Protein AF-A0A2P5ECC1-F1 (afdb_monomer)

Foldseek 3Di:
DDDDDDPPPDVVQVVVLVVDDPVVSVVCVVVVHGGDPDPPVDDDPDDCVVVVLQVVLVPDPVSVVVLVCVVVVPDDQWDADPVRFIDRVNHGD

pLDDT: mean 77.12, std 17.7, range [31.88, 94.12]

Sequence (93 aa):
MHVRISDTTSSGSLAALHELEKPLREDLCRSGIELITGKLSVMTLQSTLLDRIKQGQKDDTELIGYKELVESGKKSNFTISAEGLIRFQGRLC

Mean predicted aligned error: 15.37 Å

Radius of gyration: 24.14 Å; Cα contacts (8 Å, |Δi|>4): 60; chains: 1; bounding box: 48×30×59 Å

Solvent-accessible surface area (backbone atoms only — not comparable to full-atom values): 6093 Å² total; per-residue (Å²): 133,84,84,78,79,73,89,76,76,54,79,65,43,62,53,58,53,69,73,44,58,69,70,60,43,53,52,35,60,74,68,71,57,81,77,81,80,72,88,78,86,76,82,82,81,79,76,58,60,66,60,50,39,63,57,51,49,75,78,33,67,67,58,48,53,51,48,54,42,45,73,70,66,48,92,63,67,54,47,71,46,98,86,70,46,58,19,53,80,83,39,82,92

Organism: Trema orientale (NCBI:txid63057)

Secondary structure (DSSP, 8-state):
------S---HHHHHHHHHS-HHHHHHHHHTT-----S----------HHHHHHHHTTT-HHHHHHHHHHHTT---SEEE-TTS-EEETTEE-

Structure (mmCIF, N/CA/C/O backbone):
data_AF-A0A2P5ECC1-F1
#
_entry.id   AF-A0A2P5ECC1-F1
#
loop_
_atom_site.group_PDB
_atom_site.id
_atom_site.type_symbol
_atom_site.label_atom_id
_atom_site.label_alt_id
_atom_site.label_comp_id
_atom_site.label_asym_id
_atom_site.label_entity_id
_atom_site.label_seq_id
_atom_site.pdbx_PDB_ins_code
_atom_site.Cartn_x
_atom_site.Cartn_y
_atom_site.Cartn_z
_atom_site.occupancy
_atom_site.B_iso_or_equiv
_atom_site.auth_seq_id
_atom_site.auth_comp_id
_atom_site.auth_asym_id
_atom_site.auth_atom_id
_atom_site.pdbx_PDB_model_num
ATOM 1 N N . MET A 1 1 ? 24.345 -21.127 -21.031 1.00 37.47 1 MET A N 1
ATOM 2 C CA . MET A 1 1 ? 23.101 -20.333 -21.104 1.00 37.47 1 MET A CA 1
ATOM 3 C C . MET A 1 1 ? 23.141 -19.577 -22.422 1.00 37.47 1 MET A C 1
ATOM 5 O O . MET A 1 1 ? 23.961 -18.684 -22.573 1.00 37.47 1 MET A O 1
ATOM 9 N N . HIS A 1 2 ? 22.394 -20.050 -23.421 1.00 31.88 2 HIS A N 1
ATOM 10 C CA . HIS A 1 2 ? 22.366 -19.437 -24.750 1.00 31.88 2 HIS A CA 1
ATOM 11 C C . HIS A 1 2 ? 21.587 -18.125 -24.682 1.00 31.88 2 HIS A C 1
ATOM 13 O O . HIS A 1 2 ? 20.415 -18.125 -24.310 1.00 31.88 2 HIS A O 1
ATOM 19 N N . VAL A 1 3 ? 22.239 -17.026 -25.048 1.00 36.41 3 VAL A N 1
ATOM 20 C CA . VAL A 1 3 ? 21.569 -15.753 -25.301 1.00 36.41 3 VAL A CA 1
ATOM 21 C C . VAL A 1 3 ? 20.805 -15.911 -26.613 1.00 36.41 3 VAL A C 1
ATOM 23 O O . VAL A 1 3 ? 21.410 -16.109 -27.665 1.00 36.41 3 VAL A O 1
ATOM 26 N N . ARG A 1 4 ? 19.473 -15.889 -26.543 1.00 33.06 4 ARG A N 1
ATOM 27 C CA . ARG A 1 4 ? 18.623 -15.710 -27.721 1.00 33.06 4 ARG A CA 1
ATOM 28 C C . ARG A 1 4 ? 18.495 -14.214 -27.957 1.00 33.06 4 ARG A C 1
ATOM 30 O O . ARG A 1 4 ? 17.888 -13.517 -27.152 1.00 33.06 4 ARG A O 1
ATOM 37 N N . ILE A 1 5 ? 19.096 -13.750 -29.043 1.00 42.66 5 ILE A N 1
ATOM 38 C CA . ILE A 1 5 ? 18.790 -12.451 -29.628 1.00 42.66 5 ILE A CA 1
ATOM 39 C C . ILE A 1 5 ? 17.508 -12.682 -30.424 1.00 42.66 5 ILE A C 1
ATOM 41 O O . ILE A 1 5 ? 17.498 -13.470 -31.367 1.00 42.66 5 ILE A O 1
ATOM 45 N N . SER A 1 6 ? 16.404 -12.096 -29.975 1.00 37.78 6 SER A N 1
ATOM 46 C CA . SER A 1 6 ? 15.172 -12.067 -30.757 1.00 37.78 6 SER A CA 1
ATOM 47 C C . SER A 1 6 ? 15.420 -11.138 -31.943 1.00 37.78 6 SER A C 1
ATOM 49 O O . SER A 1 6 ? 15.715 -9.961 -31.744 1.00 37.78 6 SER A O 1
ATOM 51 N N . ASP A 1 7 ? 15.351 -11.673 -33.161 1.00 38.16 7 ASP A N 1
ATOM 52 C CA . ASP A 1 7 ? 15.569 -10.955 -34.421 1.00 38.16 7 ASP A CA 1
ATOM 53 C C . ASP A 1 7 ? 14.460 -9.926 -34.708 1.00 38.16 7 ASP A C 1
ATOM 55 O O . ASP A 1 7 ? 13.660 -10.052 -35.632 1.00 38.16 7 ASP A O 1
ATOM 59 N N . THR A 1 8 ? 14.440 -8.852 -33.928 1.00 41.09 8 THR A N 1
ATOM 60 C CA . THR A 1 8 ? 14.010 -7.532 -34.401 1.00 41.09 8 THR A CA 1
ATOM 61 C C . THR A 1 8 ? 15.176 -6.559 -34.248 1.00 41.09 8 THR A C 1
ATOM 63 O O . THR A 1 8 ? 15.033 -5.435 -33.772 1.00 41.09 8 THR A O 1
ATOM 66 N N . THR A 1 9 ? 16.375 -7.016 -34.603 1.00 44.97 9 THR A N 1
ATOM 67 C CA . THR A 1 9 ? 17.616 -6.244 -34.639 1.00 44.97 9 THR A CA 1
ATOM 68 C C . THR A 1 9 ? 17.549 -5.243 -35.788 1.00 44.97 9 THR A C 1
ATOM 70 O O . THR A 1 9 ? 18.088 -5.445 -36.873 1.00 44.97 9 THR A O 1
ATOM 73 N N . SER A 1 10 ? 16.880 -4.113 -35.556 1.00 47.41 10 SER A N 1
ATOM 74 C CA . SER A 1 10 ? 17.139 -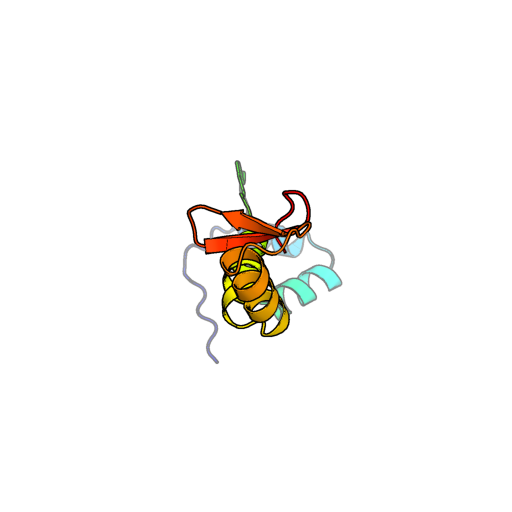2.936 -36.377 1.00 47.41 10 SER A CA 1
ATOM 75 C C . SER A 1 10 ? 18.571 -2.487 -36.074 1.00 47.41 10 SER A C 1
ATOM 77 O O . SER A 1 10 ? 18.941 -2.286 -34.914 1.00 47.41 10 SER A O 1
ATOM 79 N N . SER A 1 11 ? 19.383 -2.329 -37.115 1.00 52.47 11 SER A N 1
ATOM 80 C CA . SER A 1 11 ? 20.780 -1.878 -37.053 1.00 52.47 11 SER A CA 1
ATOM 81 C C . SER A 1 11 ? 21.011 -0.606 -36.208 1.00 52.47 11 SER A C 1
ATOM 83 O O . SER A 1 11 ? 22.152 -0.323 -35.847 1.00 52.47 11 SER A O 1
ATOM 85 N N . GLY A 1 12 ? 19.962 0.160 -35.882 1.00 53.38 12 GLY A N 1
ATOM 86 C CA . GLY A 1 12 ? 20.034 1.365 -35.052 1.00 53.38 12 GLY A CA 1
ATOM 87 C C . GLY A 1 12 ? 20.211 1.116 -33.548 1.00 53.38 12 GLY A C 1
ATOM 88 O O . GLY A 1 12 ? 20.843 1.930 -32.880 1.00 53.38 12 GLY A O 1
ATOM 89 N N . SER A 1 13 ? 19.728 -0.005 -33.000 1.00 58.66 13 SER A N 1
ATOM 90 C CA . SER A 1 13 ? 19.798 -0.258 -31.546 1.00 58.66 13 SER A CA 1
ATOM 91 C C . SER A 1 13 ? 21.205 -0.635 -31.076 1.00 58.66 13 SER A C 1
ATOM 93 O O . SER A 1 13 ? 21.623 -0.261 -29.982 1.00 58.66 13 SER A O 1
ATOM 95 N N . LEU A 1 14 ? 21.975 -1.309 -31.937 1.00 59.06 14 LEU A N 1
ATOM 96 C CA . LEU A 1 14 ? 23.379 -1.629 -31.678 1.00 59.06 14 LEU A CA 1
ATOM 97 C C . LEU A 1 14 ? 24.263 -0.370 -31.735 1.00 59.06 14 LEU A C 1
ATOM 99 O O . LEU A 1 14 ? 25.149 -0.207 -30.901 1.00 59.06 14 LEU A O 1
ATOM 103 N N . ALA A 1 15 ? 23.996 0.540 -32.679 1.00 62.25 15 ALA A N 1
ATOM 104 C CA . ALA A 1 15 ? 24.741 1.791 -32.823 1.00 62.25 15 ALA A CA 1
ATOM 105 C C . ALA A 1 15 ? 24.628 2.676 -31.568 1.00 62.25 15 ALA A C 1
ATOM 107 O O . ALA A 1 15 ? 25.644 3.118 -31.039 1.00 62.25 15 ALA A O 1
ATOM 108 N N . ALA A 1 16 ? 23.421 2.831 -31.016 1.00 65.81 16 ALA A N 1
ATOM 109 C CA . ALA A 1 16 ? 23.199 3.624 -29.805 1.00 65.81 16 ALA A CA 1
ATOM 110 C C . ALA A 1 16 ? 23.891 3.046 -28.554 1.00 65.81 16 ALA A C 1
ATOM 112 O O . ALA A 1 16 ? 24.361 3.796 -27.703 1.00 65.81 16 ALA A O 1
ATOM 113 N N . LEU A 1 17 ? 24.014 1.717 -28.439 1.00 66.75 17 LEU A N 1
ATOM 114 C CA . LEU A 1 17 ? 24.778 1.089 -27.350 1.00 66.75 17 LEU A CA 1
ATOM 115 C C . LEU A 1 17 ? 26.282 1.386 -27.441 1.00 66.75 17 LEU A C 1
ATOM 117 O O . LEU A 1 17 ? 26.964 1.471 -26.416 1.00 66.75 17 LEU A O 1
ATOM 121 N N . HIS A 1 18 ? 26.815 1.532 -28.656 1.00 71.19 18 HIS A N 1
ATOM 122 C CA . HIS A 1 18 ? 28.222 1.864 -28.875 1.00 71.19 18 HIS A CA 1
ATOM 123 C C . HIS A 1 18 ? 28.553 3.331 -28.566 1.00 71.19 18 HIS A C 1
ATOM 125 O O . HIS A 1 18 ? 29.706 3.613 -28.243 1.00 71.19 18 HIS A O 1
ATOM 131 N N . GLU A 1 19 ? 27.561 4.224 -28.596 1.00 78.31 19 GLU A N 1
ATOM 132 C CA . GLU A 1 19 ? 27.693 5.644 -28.231 1.00 78.31 19 GLU A CA 1
ATOM 133 C C . GLU A 1 19 ? 27.749 5.881 -26.711 1.00 78.31 19 GLU A C 1
ATOM 135 O O . GLU A 1 19 ? 28.203 6.934 -26.266 1.00 78.31 19 GLU A O 1
ATOM 140 N N . LEU A 1 20 ? 27.331 4.904 -25.897 1.00 78.94 20 LEU A N 1
ATOM 141 C CA . LEU A 1 20 ? 27.433 4.984 -24.440 1.00 78.94 20 LEU A CA 1
ATOM 142 C C . LEU A 1 20 ? 28.880 4.815 -23.962 1.00 78.94 20 LEU A C 1
ATOM 144 O O . LEU A 1 20 ? 29.666 4.033 -24.513 1.00 78.94 20 LEU A O 1
ATOM 148 N N . GLU A 1 21 ? 29.209 5.485 -22.856 1.00 85.00 21 GLU A N 1
ATOM 149 C CA . GLU A 1 21 ? 30.479 5.270 -22.172 1.00 85.00 21 GLU A CA 1
ATOM 150 C C . GLU A 1 21 ? 30.637 3.801 -21.759 1.00 85.00 21 GLU A C 1
ATOM 152 O O . GLU A 1 21 ? 29.690 3.130 -21.334 1.00 85.00 21 GLU A O 1
ATOM 157 N N . LYS A 1 22 ? 31.868 3.291 -21.881 1.00 83.62 22 LYS A N 1
ATOM 158 C CA . LYS A 1 22 ? 32.188 1.876 -21.659 1.00 83.62 22 LYS A CA 1
ATOM 159 C C . LYS A 1 22 ? 31.673 1.324 -20.314 1.00 83.62 22 LYS A C 1
ATOM 161 O O . LYS A 1 22 ? 31.092 0.241 -20.361 1.00 83.62 22 LYS A O 1
ATOM 166 N N . PRO A 1 23 ? 31.813 2.024 -19.167 1.00 88.31 23 PRO A N 1
ATOM 167 C CA . PRO A 1 23 ? 31.320 1.511 -17.886 1.00 88.31 23 PRO A CA 1
ATOM 168 C C . PRO A 1 23 ? 29.802 1.299 -17.887 1.00 88.31 23 PRO A C 1
ATOM 170 O O . PRO A 1 23 ? 29.317 0.233 -17.522 1.00 88.31 23 PRO A O 1
ATOM 173 N N . LEU A 1 24 ? 29.052 2.273 -18.403 1.00 83.12 24 LEU A N 1
ATOM 174 C CA . LEU A 1 24 ? 27.595 2.211 -18.455 1.00 83.12 24 LEU A CA 1
ATOM 175 C C . LEU A 1 24 ? 27.102 1.082 -19.372 1.00 83.12 24 LEU A C 1
ATOM 177 O O . LEU A 1 24 ? 26.165 0.365 -19.027 1.00 83.12 24 LEU A O 1
ATOM 181 N N . ARG A 1 25 ? 27.757 0.880 -20.522 1.00 82.88 25 ARG A N 1
ATOM 182 C CA . ARG A 1 25 ? 27.447 -0.238 -21.427 1.00 82.88 25 ARG A CA 1
ATOM 183 C C . ARG A 1 25 ? 27.640 -1.594 -20.740 1.00 82.88 25 ARG A C 1
ATOM 185 O O . ARG A 1 25 ? 26.799 -2.477 -20.890 1.00 82.88 25 ARG A O 1
ATOM 192 N N . GLU A 1 26 ? 28.733 -1.766 -20.000 1.00 85.81 26 GLU A N 1
ATOM 193 C CA . GLU A 1 26 ? 29.027 -3.013 -19.283 1.00 85.81 26 GLU A CA 1
ATOM 194 C C . GLU A 1 26 ? 27.994 -3.299 -18.184 1.00 85.81 26 GLU A C 1
ATOM 196 O O . GLU A 1 26 ? 27.554 -4.442 -18.039 1.00 85.81 26 GLU A O 1
ATOM 201 N N . ASP A 1 27 ? 27.553 -2.269 -17.463 1.00 86.00 27 ASP A N 1
ATOM 202 C CA . ASP A 1 27 ? 26.549 -2.397 -16.404 1.00 86.00 27 ASP A CA 1
ATOM 203 C C . ASP A 1 27 ? 25.154 -2.736 -16.942 1.00 86.00 27 ASP A C 1
ATOM 205 O O . ASP A 1 27 ? 24.461 -3.595 -16.382 1.00 86.00 27 ASP A O 1
ATOM 209 N N . LEU A 1 28 ? 24.756 -2.129 -18.064 1.00 81.81 28 LEU A N 1
ATOM 210 C CA . LEU A 1 28 ? 23.497 -2.445 -18.745 1.00 81.81 28 LEU A CA 1
ATOM 211 C C . LEU A 1 28 ? 23.482 -3.896 -19.247 1.00 81.81 28 LEU A C 1
ATOM 213 O O . LEU A 1 28 ? 22.520 -4.624 -18.990 1.00 81.81 28 LEU A O 1
ATOM 217 N N . CYS A 1 29 ? 24.573 -4.346 -19.882 1.00 79.38 29 CYS A N 1
ATOM 218 C CA . CYS A 1 29 ? 24.720 -5.733 -20.330 1.00 79.38 29 CYS A CA 1
ATOM 219 C C . CYS A 1 29 ? 24.684 -6.723 -19.160 1.00 79.38 29 CYS A C 1
ATOM 221 O O . CYS A 1 29 ? 24.010 -7.750 -19.244 1.00 79.38 29 CYS A O 1
ATOM 223 N N . ARG A 1 30 ? 25.379 -6.417 -18.056 1.00 85.75 30 ARG A N 1
ATOM 224 C CA . ARG A 1 30 ? 25.398 -7.261 -16.850 1.00 85.75 30 ARG A CA 1
ATOM 225 C C . ARG A 1 30 ? 24.012 -7.405 -16.224 1.00 85.75 30 ARG A C 1
ATOM 227 O O . ARG A 1 30 ? 23.686 -8.467 -15.705 1.00 85.75 30 ARG A O 1
ATOM 234 N N . SER A 1 31 ? 23.212 -6.347 -16.287 1.00 83.62 31 SER A N 1
ATOM 235 C CA . SER A 1 31 ? 21.873 -6.293 -15.695 1.00 83.62 31 SER A CA 1
ATOM 236 C C . SER A 1 31 ? 20.781 -6.864 -16.607 1.00 83.62 31 SER A C 1
ATOM 238 O O . SER A 1 31 ? 19.625 -6.928 -16.197 1.00 83.62 31 SER A O 1
ATOM 240 N N . GLY A 1 32 ? 21.123 -7.271 -17.838 1.00 78.06 32 GLY A N 1
ATOM 241 C CA . GLY A 1 32 ? 20.154 -7.766 -18.820 1.00 78.06 32 GLY A CA 1
ATOM 242 C C . GLY A 1 32 ? 19.147 -6.702 -19.270 1.00 78.06 32 GLY A C 1
ATOM 243 O O . GLY A 1 32 ? 18.033 -7.046 -19.656 1.00 78.06 32 GLY A O 1
ATOM 244 N N . ILE A 1 33 ? 19.515 -5.420 -19.183 1.00 78.81 33 ILE A N 1
ATOM 245 C CA . ILE A 1 33 ? 18.651 -4.295 -19.553 1.00 78.81 33 ILE A CA 1
ATOM 246 C C . ILE A 1 33 ? 18.729 -4.089 -21.069 1.00 78.81 33 ILE A C 1
ATOM 248 O O . ILE A 1 33 ? 19.813 -3.908 -21.623 1.00 78.81 33 ILE A O 1
ATOM 252 N N . GLU A 1 34 ? 17.578 -4.097 -21.739 1.00 73.94 34 GLU A N 1
ATOM 253 C CA . GLU A 1 34 ? 17.468 -3.889 -23.185 1.00 73.94 34 GLU A CA 1
ATOM 254 C C . GLU A 1 34 ? 17.331 -2.395 -23.525 1.00 73.94 34 GLU A C 1
ATOM 256 O O . GLU A 1 34 ? 16.531 -1.675 -22.923 1.00 73.94 34 GLU A O 1
ATOM 261 N N . LEU A 1 35 ? 18.112 -1.917 -24.500 1.00 69.12 35 LEU A N 1
ATOM 262 C CA . LEU A 1 35 ? 18.045 -0.533 -24.968 1.00 69.12 35 LEU A CA 1
ATOM 263 C C . LEU A 1 35 ? 17.026 -0.402 -26.105 1.00 69.12 35 LEU A C 1
ATOM 265 O O . LEU A 1 35 ? 17.272 -0.833 -27.230 1.00 69.12 35 LEU A O 1
ATOM 269 N N . ILE A 1 36 ? 15.908 0.266 -25.828 1.00 71.31 36 ILE A N 1
ATOM 270 C CA . ILE A 1 36 ? 14.879 0.559 -26.828 1.00 71.31 36 ILE A CA 1
ATOM 271 C C . ILE A 1 36 ? 15.185 1.915 -27.478 1.00 71.31 36 ILE A C 1
ATOM 273 O O . ILE A 1 36 ? 14.989 2.969 -26.874 1.00 71.31 36 ILE A O 1
ATOM 277 N N . THR A 1 37 ? 15.659 1.903 -28.725 1.00 66.25 37 THR A N 1
ATOM 278 C CA . THR A 1 37 ? 15.923 3.123 -29.506 1.00 66.25 37 THR A CA 1
ATOM 279 C C . THR A 1 37 ? 1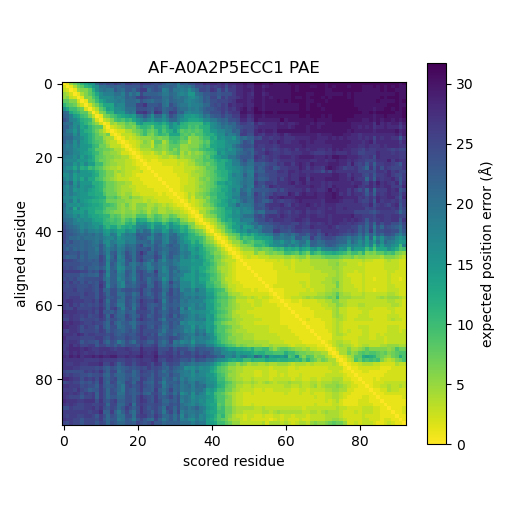4.664 3.582 -30.248 1.00 66.25 37 THR A C 1
ATOM 281 O O . THR A 1 37 ? 14.243 2.938 -31.207 1.00 66.25 37 THR A O 1
ATOM 284 N N . GLY A 1 38 ? 14.058 4.693 -29.819 1.00 66.50 38 GLY A N 1
ATOM 285 C CA . GLY A 1 38 ? 12.847 5.270 -30.419 1.00 66.50 38 GLY A CA 1
ATOM 286 C C . GLY A 1 38 ? 12.216 6.363 -29.545 1.00 66.50 38 GLY A C 1
ATOM 287 O O . GLY A 1 38 ? 12.719 6.674 -28.467 1.00 66.50 38 GLY A O 1
ATOM 288 N N . LYS A 1 39 ? 11.099 6.963 -29.987 1.00 59.19 39 LYS A N 1
ATOM 289 C CA . LYS A 1 39 ? 10.313 7.876 -29.135 1.00 59.19 39 LYS A CA 1
ATOM 290 C C . LYS A 1 39 ? 9.502 7.060 -28.128 1.00 59.19 39 LYS A C 1
ATOM 292 O O . LYS A 1 39 ? 8.440 6.539 -28.457 1.00 59.19 39 LYS A O 1
ATOM 297 N N . LEU A 1 40 ? 9.993 6.980 -26.895 1.00 59.97 40 LEU A N 1
ATOM 298 C CA . LEU A 1 40 ? 9.240 6.461 -25.758 1.00 59.97 40 LEU A CA 1
ATOM 299 C C . LEU A 1 40 ? 8.218 7.527 -25.330 1.00 59.97 40 LEU A C 1
ATOM 301 O O . LEU A 1 40 ? 8.493 8.356 -24.468 1.00 59.97 40 LEU A O 1
ATOM 305 N N . SER A 1 41 ? 7.065 7.587 -26.004 1.00 61.09 41 SER A N 1
ATOM 306 C CA . SER A 1 41 ? 6.110 8.685 -25.794 1.00 61.09 41 SER A CA 1
ATOM 307 C C . SER A 1 41 ? 5.490 8.695 -24.396 1.00 61.09 41 SER A C 1
ATOM 309 O O . SER A 1 41 ? 5.188 9.776 -23.904 1.00 61.09 41 SER A O 1
ATOM 311 N N . VAL A 1 42 ? 5.341 7.538 -23.741 1.00 59.72 42 VAL A N 1
ATOM 312 C CA . VAL A 1 42 ? 4.910 7.424 -22.340 1.00 59.72 42 VAL A CA 1
ATOM 313 C C . VAL A 1 42 ? 5.431 6.104 -21.764 1.00 59.72 42 VAL A C 1
ATOM 315 O O . VAL A 1 42 ? 5.069 5.037 -22.249 1.00 59.72 42 VAL A O 1
ATOM 318 N N . MET A 1 43 ? 6.239 6.164 -20.705 1.00 55.56 43 MET A N 1
ATOM 319 C CA . MET A 1 43 ? 6.511 5.016 -19.835 1.00 55.56 43 MET A CA 1
ATOM 320 C C . MET A 1 43 ? 5.903 5.313 -18.468 1.00 55.56 43 MET A C 1
ATOM 322 O O . MET A 1 43 ? 6.450 6.093 -17.692 1.00 55.56 43 MET A O 1
ATOM 326 N N . THR A 1 44 ? 4.741 4.731 -18.180 1.00 57.50 44 THR A N 1
ATOM 327 C CA . THR A 1 44 ? 4.117 4.853 -16.859 1.00 57.50 44 THR A CA 1
ATOM 328 C C . THR A 1 44 ? 4.573 3.684 -15.999 1.00 57.50 44 THR A C 1
ATOM 330 O O . THR A 1 44 ? 4.048 2.579 -16.105 1.00 57.50 44 TH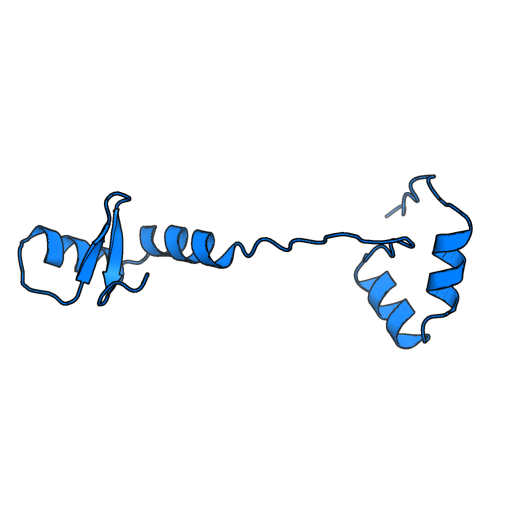R A O 1
ATOM 333 N N . LEU A 1 45 ? 5.553 3.922 -15.129 1.00 59.66 45 LEU A N 1
ATOM 334 C CA . LEU A 1 45 ? 5.849 3.001 -14.037 1.00 59.66 45 LEU A CA 1
ATOM 335 C C . LEU A 1 45 ? 4.718 3.117 -13.010 1.00 59.66 45 LEU A C 1
ATOM 337 O O . LEU A 1 45 ? 4.683 4.056 -12.215 1.00 59.66 45 LEU A O 1
ATOM 341 N N . GLN A 1 46 ? 3.761 2.189 -13.046 1.00 64.00 46 GLN A N 1
ATOM 342 C CA . GLN A 1 46 ?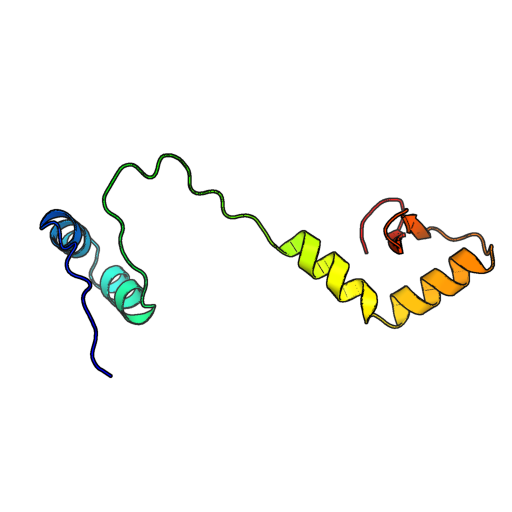 2.772 2.086 -11.978 1.00 64.00 46 GLN A CA 1
ATOM 343 C C . GLN A 1 46 ? 3.466 1.572 -10.718 1.00 64.00 46 GLN A C 1
ATOM 345 O O . GLN A 1 46 ? 3.920 0.431 -10.647 1.00 64.00 46 GLN A O 1
ATOM 350 N N . SER A 1 47 ? 3.575 2.445 -9.719 1.00 78.06 47 SER A N 1
ATOM 351 C CA . SER A 1 47 ? 4.048 2.054 -8.398 1.00 78.06 47 SER A CA 1
ATOM 352 C C . SER A 1 47 ? 3.083 1.040 -7.792 1.00 78.06 47 SER A C 1
ATOM 354 O O . SER A 1 47 ? 1.908 1.337 -7.590 1.00 78.06 47 SER A O 1
ATOM 356 N N . THR A 1 48 ? 3.598 -0.134 -7.438 1.00 86.31 48 THR A N 1
ATOM 357 C CA . THR A 1 48 ? 2.854 -1.148 -6.677 1.00 86.31 48 THR A CA 1
ATOM 358 C C . THR A 1 48 ? 2.908 -0.893 -5.170 1.00 86.31 48 THR A C 1
ATOM 360 O O . THR A 1 48 ? 2.405 -1.697 -4.391 1.00 86.31 48 THR A O 1
ATOM 363 N N . LEU A 1 49 ? 3.521 0.217 -4.727 1.00 86.94 49 LEU A N 1
ATOM 364 C CA . LEU A 1 49 ? 3.712 0.532 -3.308 1.00 86.94 49 LEU A CA 1
ATO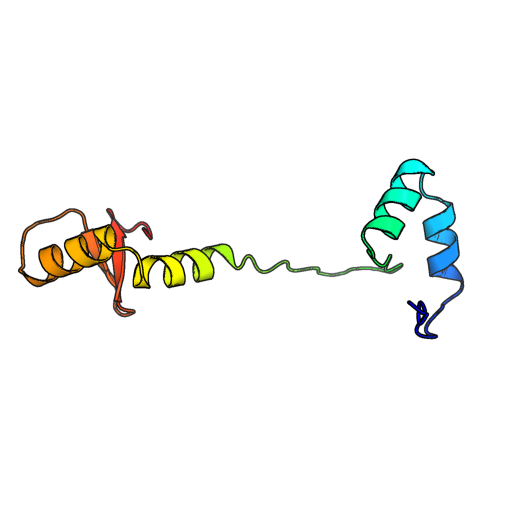M 365 C C . LEU A 1 49 ? 2.387 0.534 -2.546 1.00 86.94 49 LEU A C 1
ATOM 367 O O . LEU A 1 49 ? 2.304 -0.054 -1.473 1.00 86.94 49 LEU A O 1
ATOM 371 N N . LEU A 1 50 ? 1.349 1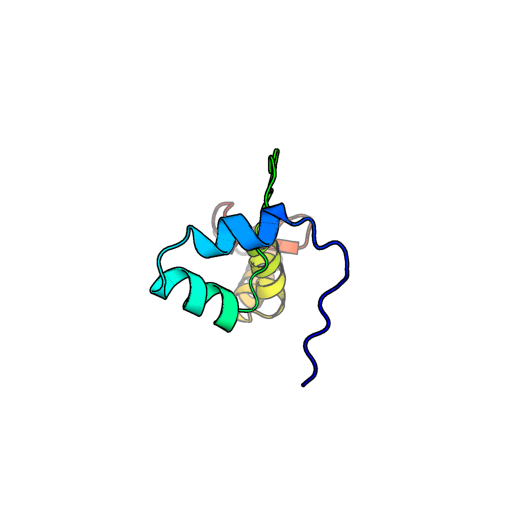.151 -3.115 1.00 88.94 50 LEU A N 1
ATOM 372 C CA . LEU A 1 50 ? 0.046 1.231 -2.463 1.00 88.94 50 LEU A CA 1
ATOM 373 C C . LEU A 1 50 ? -0.560 -0.161 -2.246 1.00 88.94 50 LEU A C 1
ATOM 375 O O . LEU A 1 50 ? -1.053 -0.452 -1.160 1.00 88.94 50 LEU A O 1
ATOM 379 N N . ASP A 1 51 ? -0.490 -1.032 -3.250 1.00 90.19 51 ASP A N 1
ATOM 380 C CA . ASP A 1 51 ? -1.037 -2.387 -3.155 1.00 90.19 51 ASP A CA 1
ATOM 381 C C . ASP A 1 51 ? -0.215 -3.268 -2.217 1.00 90.19 51 ASP A C 1
ATOM 383 O O . ASP A 1 51 ? -0.774 -4.060 -1.462 1.00 90.19 51 ASP A O 1
ATOM 387 N N . ARG A 1 52 ? 1.106 -3.070 -2.185 1.00 92.38 52 ARG A N 1
ATOM 388 C CA . ARG A 1 52 ? 1.996 -3.737 -1.231 1.00 92.38 52 ARG A CA 1
ATOM 389 C C . ARG A 1 52 ? 1.688 -3.344 0.211 1.00 92.38 52 ARG A C 1
ATOM 391 O O . ARG A 1 52 ? 1.645 -4.229 1.057 1.00 92.38 52 ARG A O 1
ATOM 398 N N . ILE A 1 53 ? 1.431 -2.061 0.485 1.00 91.94 53 ILE A N 1
ATOM 399 C CA . ILE A 1 53 ? 1.022 -1.594 1.820 1.00 91.94 53 ILE A CA 1
ATOM 400 C C . ILE A 1 53 ? -0.317 -2.236 2.207 1.00 91.94 53 ILE A C 1
ATOM 402 O O . ILE A 1 53 ? -0.413 -2.871 3.252 1.00 91.94 53 ILE A O 1
ATOM 406 N N . LYS A 1 54 ? -1.330 -2.172 1.327 1.00 92.88 54 LYS A N 1
ATOM 407 C CA . LYS A 1 54 ? -2.645 -2.799 1.568 1.00 92.88 54 LYS A CA 1
ATOM 408 C C . LYS A 1 54 ? -2.544 -4.294 1.861 1.00 92.88 54 LYS A C 1
ATOM 410 O O . LYS A 1 54 ? -3.266 -4.801 2.714 1.00 92.88 54 LYS A O 1
ATOM 415 N N . GLN A 1 55 ? -1.692 -5.003 1.123 1.00 92.62 55 GLN A N 1
ATOM 416 C CA . GLN A 1 55 ? -1.502 -6.434 1.315 1.00 92.62 55 GLN A CA 1
ATOM 417 C C . GLN A 1 55 ? -0.757 -6.722 2.622 1.00 92.62 55 GLN A C 1
ATOM 419 O O . GLN A 1 55 ? -1.159 -7.632 3.337 1.00 92.62 55 GLN A O 1
ATOM 424 N N . GLY A 1 56 ? 0.254 -5.917 2.963 1.00 92.81 56 GLY A N 1
ATOM 425 C CA . GLY A 1 56 ? 1.000 -6.036 4.217 1.00 92.81 56 GLY A CA 1
ATOM 426 C C . GLY A 1 56 ? 0.120 -5.894 5.460 1.00 92.81 56 GLY A C 1
ATOM 427 O O . GLY A 1 56 ? 0.311 -6.636 6.416 1.00 92.81 56 GLY A O 1
ATOM 428 N N . GLN A 1 57 ? -0.913 -5.042 5.419 1.00 94.12 57 GLN A N 1
ATOM 429 C CA . GLN A 1 57 ? -1.845 -4.893 6.544 1.00 94.12 57 GLN A CA 1
ATOM 430 C C . GLN A 1 57 ? -2.593 -6.178 6.931 1.00 94.12 57 GLN A C 1
ATOM 432 O O . GLN A 1 57 ? -3.121 -6.261 8.037 1.00 94.12 57 GLN A O 1
ATOM 437 N N . LYS A 1 58 ? -2.738 -7.145 6.016 1.00 89.38 58 LYS A N 1
ATOM 438 C CA . LYS A 1 58 ? -3.538 -8.355 6.272 1.00 89.38 58 LYS A CA 1
ATOM 439 C C . LYS A 1 58 ? -2.873 -9.295 7.267 1.00 89.38 58 LYS A C 1
ATOM 441 O O . LYS A 1 58 ? -3.581 -9.952 8.020 1.00 89.38 58 LYS A O 1
ATOM 446 N N . ASP A 1 59 ? -1.546 -9.315 7.258 1.00 88.56 59 ASP A N 1
ATOM 447 C CA . ASP A 1 59 ? -0.734 -10.230 8.057 1.00 88.56 59 ASP A CA 1
ATOM 448 C C . ASP A 1 59 ? -0.045 -9.506 9.232 1.00 88.56 59 ASP A C 1
ATOM 450 O O . ASP A 1 59 ? 0.680 -10.123 10.010 1.00 88.56 59 ASP A O 1
ATOM 454 N N . ASP A 1 60 ? -0.270 -8.195 9.375 1.00 93.75 60 ASP A N 1
ATOM 455 C CA . ASP A 1 60 ? 0.283 -7.380 10.453 1.00 93.75 60 ASP A CA 1
ATOM 456 C C . ASP A 1 60 ? -0.535 -7.551 11.742 1.00 93.75 60 ASP A C 1
ATOM 458 O O . ASP A 1 60 ? -1.664 -7.070 11.878 1.00 93.75 60 ASP A O 1
ATOM 462 N N . THR A 1 61 ? 0.061 -8.239 12.714 1.00 92.81 61 THR A N 1
ATOM 463 C CA . THR A 1 61 ? -0.560 -8.545 14.006 1.00 92.81 61 THR A CA 1
ATOM 464 C C . THR A 1 61 ? -0.907 -7.313 14.840 1.00 92.81 61 THR A C 1
ATOM 466 O O . THR A 1 61 ? -1.900 -7.352 15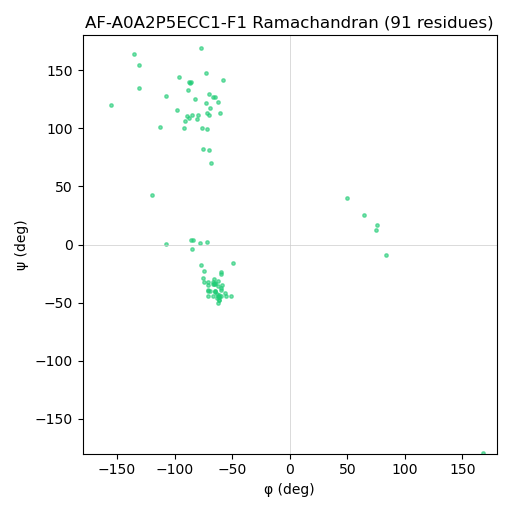.568 1.00 92.81 61 THR A O 1
ATOM 469 N N . GLU A 1 62 ? -0.146 -6.216 14.749 1.00 92.31 62 GLU A N 1
ATOM 470 C CA . GLU A 1 62 ? -0.486 -4.990 15.483 1.00 92.31 62 GLU A CA 1
ATOM 471 C C . GLU A 1 62 ? -1.722 -4.331 14.870 1.00 92.31 62 GLU A C 1
ATOM 473 O O . GLU A 1 62 ? -2.657 -3.952 15.581 1.00 92.31 62 GLU A O 1
ATOM 478 N N . LEU A 1 63 ? -1.769 -4.256 13.538 1.00 92.50 63 LEU A N 1
ATOM 479 C CA . LEU A 1 63 ? -2.910 -3.697 12.814 1.00 92.50 63 LEU A CA 1
ATOM 480 C C . LEU A 1 63 ? -4.186 -4.528 12.994 1.00 92.50 63 LEU A C 1
ATOM 482 O O . LEU A 1 63 ? -5.272 -3.950 13.082 1.00 92.50 63 LEU A O 1
ATOM 486 N N . ILE A 1 64 ? -4.073 -5.853 13.111 1.00 91.62 64 ILE A N 1
ATOM 487 C CA . ILE A 1 64 ? -5.197 -6.727 13.481 1.00 91.62 64 ILE A CA 1
ATOM 488 C C . ILE A 1 64 ? -5.718 -6.371 14.880 1.00 91.62 64 ILE A C 1
ATOM 490 O O . ILE A 1 64 ? -6.917 -6.144 15.038 1.00 91.62 64 ILE A O 1
ATOM 494 N N . GLY A 1 65 ? -4.837 -6.214 15.872 1.00 90.81 65 GLY A N 1
ATOM 495 C CA . GLY A 1 65 ? -5.246 -5.805 17.220 1.00 90.81 65 GLY A CA 1
ATOM 496 C C . GLY A 1 65 ? -5.945 -4.440 17.237 1.00 90.81 65 GLY A C 1
ATOM 497 O O . GLY A 1 65 ? -6.954 -4.252 17.920 1.00 90.81 65 GLY A O 1
ATOM 498 N N . TYR A 1 66 ? -5.477 -3.480 16.434 1.00 91.00 66 TYR A N 1
ATOM 499 C CA . TYR A 1 66 ? -6.164 -2.194 16.296 1.00 91.00 66 TYR A CA 1
ATOM 500 C C . TYR A 1 66 ? -7.534 -2.311 15.617 1.00 91.00 66 TYR A C 1
ATOM 502 O O . TYR A 1 66 ? -8.445 -1.574 16.001 1.00 91.00 66 TYR A O 1
ATOM 510 N N . LYS A 1 67 ? -7.724 -3.233 14.662 1.00 90.88 67 LYS A N 1
ATOM 511 C CA . LYS A 1 67 ? -9.050 -3.495 14.076 1.00 90.88 67 LYS A CA 1
ATOM 512 C C . LYS A 1 67 ? -10.039 -3.977 15.130 1.00 90.88 67 LYS A C 1
ATOM 514 O O . LYS A 1 67 ? -11.109 -3.388 15.248 1.00 90.88 67 LYS A O 1
ATOM 519 N N . GLU A 1 68 ? -9.655 -4.948 15.951 1.00 90.25 68 GLU A N 1
ATOM 520 C CA . GLU A 1 68 ? -10.499 -5.458 17.042 1.00 90.25 68 GLU A CA 1
ATOM 521 C C . GLU A 1 68 ? -10.863 -4.349 18.048 1.00 90.25 68 GLU A C 1
ATOM 523 O O . GLU A 1 68 ? -11.994 -4.254 18.537 1.00 90.25 68 GLU A O 1
ATOM 528 N N . LEU A 1 69 ? -9.923 -3.440 18.335 1.00 89.31 69 LEU A N 1
ATOM 529 C CA . LEU A 1 69 ? -10.185 -2.275 19.185 1.00 89.31 69 LEU A CA 1
ATOM 530 C C . LEU A 1 69 ? -11.200 -1.308 18.556 1.00 89.31 69 LEU A C 1
ATOM 532 O O 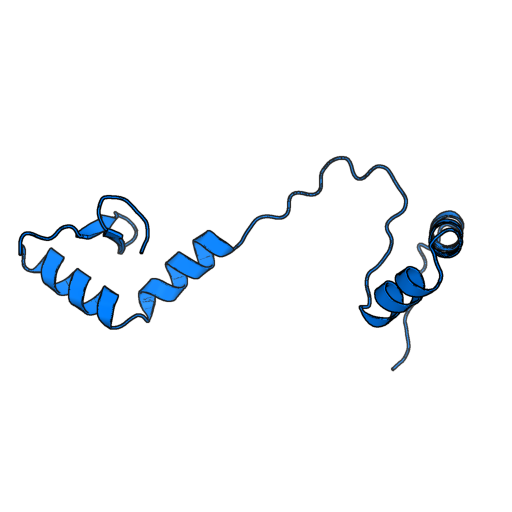. LEU A 1 69 ? -12.068 -0.801 19.267 1.00 89.31 69 LEU A O 1
ATOM 536 N N . VAL A 1 70 ? -11.122 -1.066 17.246 1.00 90.50 70 VAL A N 1
ATOM 537 C CA . VAL A 1 70 ? -12.098 -0.231 16.525 1.00 90.50 70 VAL A CA 1
ATOM 538 C C . VAL A 1 70 ? -13.473 -0.906 16.495 1.00 90.50 70 VAL A C 1
ATOM 540 O O . VAL A 1 70 ? -14.476 -0.254 16.784 1.00 90.50 70 VAL A O 1
ATOM 543 N N . GLU A 1 71 ? -13.529 -2.207 16.212 1.00 89.88 71 GLU A N 1
ATOM 544 C CA . GLU A 1 71 ? -14.772 -2.991 16.156 1.00 89.88 71 GLU A CA 1
ATOM 545 C C . GLU A 1 71 ? -15.457 -3.114 17.522 1.00 89.88 71 GLU A C 1
ATOM 547 O O . GLU A 1 71 ? -16.682 -3.058 17.609 1.00 89.88 71 GLU A O 1
ATOM 552 N N . SER A 1 72 ? -14.685 -3.181 18.610 1.00 90.44 72 SER A N 1
ATOM 553 C CA . SER A 1 72 ? -15.217 -3.147 19.983 1.00 90.44 72 SER A CA 1
ATOM 554 C C . SER A 1 72 ? -15.754 -1.772 20.415 1.00 90.44 72 SER A C 1
ATOM 556 O O . SER A 1 72 ? -16.184 -1.603 21.558 1.00 90.44 72 SER A O 1
ATOM 558 N N . GLY A 1 73 ? -15.740 -0.774 19.525 1.00 85.00 73 GLY A N 1
ATOM 559 C CA . GLY A 1 73 ? -16.283 0.559 19.778 1.00 85.00 73 GLY A CA 1
ATOM 560 C C . GLY A 1 73 ? -15.414 1.420 20.695 1.00 85.00 73 GLY A C 1
ATOM 561 O O . GLY A 1 73 ? -15.863 2.471 21.162 1.00 85.00 73 GLY A O 1
ATOM 562 N N . LYS A 1 74 ? -14.162 1.020 20.965 1.00 82.50 74 LYS A N 1
ATOM 563 C CA . LYS A 1 74 ? -13.233 1.876 21.707 1.00 82.50 74 LYS A CA 1
ATOM 564 C C . LYS A 1 74 ? -12.840 3.066 20.842 1.00 82.50 74 LYS A C 1
ATOM 566 O O . LYS A 1 74 ? -12.387 2.924 19.708 1.00 82.50 74 LYS A O 1
ATOM 571 N N . LYS A 1 75 ? -12.970 4.266 21.414 1.00 70.06 75 LYS A N 1
ATOM 572 C CA . LYS A 1 75 ? -12.546 5.506 20.762 1.00 70.06 75 LYS A CA 1
ATOM 573 C C . LYS A 1 75 ? -11.045 5.431 20.479 1.00 70.06 75 LYS A C 1
ATOM 575 O O . LYS A 1 75 ? -10.238 5.414 21.406 1.00 70.06 75 LYS A O 1
ATOM 580 N N . SER A 1 76 ? -10.686 5.392 19.202 1.00 80.50 76 SER A N 1
ATOM 581 C CA . SER A 1 76 ? -9.302 5.360 18.741 1.00 80.50 76 SER A CA 1
ATOM 582 C C . SER A 1 76 ? -9.110 6.339 17.581 1.00 80.50 76 SER A C 1
ATOM 584 O O . SER A 1 76 ? -10.071 6.808 16.974 1.00 80.50 76 SER A O 1
ATOM 586 N N . ASN A 1 77 ? -7.853 6.659 17.278 1.00 91.31 77 ASN A N 1
ATOM 587 C CA . ASN A 1 77 ? -7.492 7.438 16.091 1.00 91.31 77 ASN A CA 1
ATOM 588 C C . ASN A 1 77 ? -7.507 6.592 14.804 1.00 91.31 77 ASN A C 1
ATOM 590 O O . ASN A 1 77 ? -7.169 7.105 13.733 1.00 91.31 77 ASN A O 1
ATOM 594 N N . PHE A 1 78 ? -7.854 5.308 14.916 1.00 93.06 78 PHE A N 1
ATOM 595 C CA . PHE A 1 78 ? -7.928 4.377 13.808 1.00 93.06 78 PHE A CA 1
ATOM 596 C C . PHE A 1 78 ? -9.352 4.261 13.275 1.00 93.06 78 PHE A C 1
ATOM 598 O O . PHE A 1 78 ? -10.329 4.292 14.025 1.00 93.06 78 PHE A O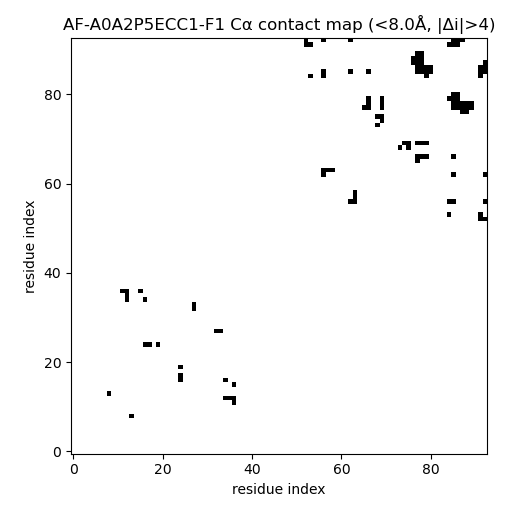 1
ATOM 605 N N . THR A 1 79 ? -9.460 4.099 11.964 1.00 93.69 79 THR A N 1
ATOM 606 C CA . THR A 1 79 ? -10.710 3.807 11.267 1.00 93.69 79 THR A CA 1
ATOM 607 C C . THR A 1 79 ? -10.515 2.639 10.313 1.00 93.69 79 THR A C 1
ATOM 609 O O . THR A 1 79 ? -9.404 2.384 9.849 1.00 93.69 79 THR A O 1
ATOM 612 N N . ILE A 1 80 ? -11.602 1.927 10.023 1.00 92.69 80 ILE A N 1
ATOM 613 C CA . ILE A 1 80 ? -11.624 0.836 9.049 1.00 92.69 80 ILE A CA 1
ATOM 614 C C . ILE A 1 80 ? -12.384 1.331 7.815 1.00 92.69 80 ILE A C 1
ATOM 616 O O . ILE A 1 80 ? -13.478 1.885 7.938 1.00 92.69 80 ILE A O 1
ATOM 620 N N . SER A 1 81 ? -11.783 1.199 6.631 1.00 91.50 81 SER A N 1
ATOM 621 C CA . SER A 1 81 ? -12.429 1.552 5.363 1.00 91.50 81 SER A CA 1
ATOM 622 C C . SER A 1 81 ? -13.441 0.490 4.924 1.00 91.50 81 SER A C 1
ATOM 624 O O . SER A 1 81 ? -13.459 -0.622 5.448 1.00 91.50 81 SER A O 1
ATOM 626 N N . ALA A 1 82 ? -14.251 0.798 3.906 1.00 89.00 82 ALA A N 1
ATOM 627 C CA . ALA A 1 82 ? -15.185 -0.168 3.320 1.00 89.00 82 ALA A CA 1
ATOM 628 C C . ALA A 1 82 ? -14.476 -1.417 2.758 1.00 89.00 82 ALA A C 1
ATOM 630 O O . ALA A 1 82 ? -15.065 -2.491 2.698 1.00 89.00 82 ALA A O 1
ATOM 631 N N . GLU A 1 83 ? -13.200 -1.287 2.386 1.00 88.56 83 GLU A N 1
ATOM 632 C CA . GLU A 1 83 ? -12.368 -2.394 1.905 1.00 88.56 83 GLU A CA 1
ATOM 633 C C . GLU A 1 83 ? -11.693 -3.183 3.045 1.00 88.56 83 GLU A C 1
ATOM 635 O O . GLU A 1 83 ? -10.875 -4.065 2.785 1.00 88.56 83 GLU A O 1
ATOM 640 N N . GLY A 1 84 ? -11.984 -2.852 4.308 1.00 89.38 84 GLY A N 1
ATOM 641 C CA . GLY A 1 84 ? -11.391 -3.496 5.480 1.00 89.38 84 GLY A CA 1
ATOM 642 C C . GLY A 1 84 ? -9.949 -3.067 5.773 1.00 89.38 84 GLY A C 1
ATOM 643 O O . GLY A 1 84 ? -9.245 -3.766 6.504 1.00 89.38 84 GLY A O 1
ATOM 644 N N . LEU A 1 85 ? -9.480 -1.949 5.208 1.00 93.19 85 LEU A N 1
ATOM 645 C CA . LEU A 1 85 ? -8.140 -1.413 5.468 1.00 93.19 85 LEU A CA 1
ATOM 646 C C . LEU A 1 85 ? -8.161 -0.515 6.696 1.00 93.19 85 LEU A C 1
ATOM 648 O O . LEU A 1 85 ? -9.071 0.301 6.855 1.00 93.19 85 LEU A O 1
ATOM 652 N N . ILE A 1 86 ? -7.137 -0.627 7.535 1.00 93.94 86 ILE A N 1
ATOM 653 C CA . ILE A 1 86 ? -7.002 0.244 8.695 1.00 93.94 86 ILE A CA 1
ATOM 654 C C . ILE A 1 86 ? -6.288 1.540 8.307 1.00 93.94 86 ILE A C 1
ATOM 656 O O . ILE A 1 86 ? -5.355 1.559 7.494 1.00 93.94 86 ILE A O 1
ATOM 660 N N . ARG A 1 87 ? -6.769 2.648 8.866 1.00 94.12 87 ARG A N 1
ATOM 661 C CA . ARG A 1 87 ? -6.214 3.979 8.660 1.00 94.12 87 ARG A CA 1
ATOM 662 C C . ARG A 1 87 ? -6.016 4.685 9.982 1.00 94.12 87 ARG A C 1
ATOM 664 O O . ARG A 1 87 ? -6.939 4.736 10.784 1.00 94.12 87 ARG A O 1
ATOM 671 N N . PHE A 1 88 ? -4.870 5.322 10.166 1.00 92.88 88 PHE A N 1
ATOM 672 C CA . PHE A 1 88 ? -4.612 6.204 11.298 1.00 92.88 88 PHE A CA 1
ATOM 673 C C . PHE A 1 88 ? -4.828 7.649 10.862 1.00 92.88 88 PHE A C 1
ATOM 675 O O . PHE A 1 88 ? -4.134 8.145 9.972 1.00 92.88 88 PHE A O 1
ATOM 682 N N . GLN A 1 89 ? -5.819 8.324 11.448 1.00 92.12 89 GLN A N 1
ATOM 683 C CA . GLN A 1 89 ? -6.173 9.706 11.092 1.00 92.12 89 GLN A CA 1
ATOM 684 C C . GLN A 1 89 ? -6.349 9.910 9.570 1.00 92.12 89 GLN A C 1
ATOM 686 O O . GLN A 1 89 ? -5.905 10.899 8.989 1.00 92.12 89 GLN A O 1
ATOM 691 N N . GLY A 1 90 ? -6.962 8.929 8.897 1.00 89.88 90 GLY A N 1
ATOM 692 C CA . GLY A 1 90 ? -7.223 8.957 7.454 1.00 89.88 90 GLY A CA 1
ATOM 693 C C . GLY A 1 90 ? -6.065 8.500 6.556 1.00 89.88 90 GLY A C 1
ATOM 694 O O . GLY A 1 90 ? -6.296 8.291 5.361 1.00 89.88 90 GLY A O 1
ATOM 695 N N . ARG A 1 91 ? -4.861 8.280 7.103 1.00 92.00 91 ARG A N 1
ATOM 696 C CA . ARG A 1 91 ? -3.693 7.758 6.374 1.00 92.00 91 ARG A CA 1
ATOM 697 C C . ARG A 1 91 ? -3.685 6.236 6.379 1.00 92.00 91 ARG A C 1
ATOM 699 O O . ARG A 1 91 ? -4.000 5.641 7.401 1.00 92.00 91 ARG A O 1
ATOM 706 N N . LEU A 1 92 ? -3.324 5.626 5.252 1.00 92.56 92 LEU A N 1
ATOM 707 C CA . LEU A 1 92 ? -3.150 4.176 5.164 1.00 92.56 92 LEU A CA 1
ATOM 708 C C . LEU A 1 92 ? -1.985 3.753 6.067 1.00 92.56 92 LEU A C 1
ATOM 710 O O . LEU A 1 92 ? -0.912 4.353 5.974 1.00 92.56 92 LEU A O 1
ATOM 714 N N . CYS A 1 93 ? -2.242 2.784 6.943 1.00 89.12 93 CYS A N 1
ATOM 715 C CA . CYS A 1 93 ? -1.229 2.180 7.804 1.00 89.12 93 CYS A CA 1
ATOM 716 C C . CYS A 1 93 ? -0.349 1.188 7.041 1.00 89.12 93 CYS A C 1
ATOM 718 O O . CYS A 1 93 ? -0.867 0.551 6.097 1.00 89.12 93 CYS A O 1
#